Protein AF-A0A0A9DIZ5-F1 (afdb_monomer)

Nearest PDB structures (foldseek):
  7xc2-assembly1_C  TM=7.411E-01  e=1.105E-02  Triticum monococcum
  9cc9-assembly1_L  TM=7.574E-01  e=2.870E-02  Nicotiana benthamiana
  7xe0-assembly1_I  TM=6.087E-01  e=1.033E-02  Triticum monococcum
  2fbh-assembly1_A  TM=6.742E-01  e=4.447E+00  Pseudomonas aeruginosa

Mean predicted aligned error: 11.05 Å

Organism: Arundo donax (NCBI:txid35708)

Foldseek 3Di:
DVVVVQVVVVVCVVVVQWDQPDADPVRGRPDIDGDPVNVVVVQVVCVVVLAEDEDDDDDDDPPPGNHPYYDYDPDPCPDDDPDD

InterPro domains:
  IPR036388 Winged helix-like DNA-binding domain superfamily [G3DSA:1.10.10.10] (1-46)
  IPR058922 Disease resistance protein, winged helix domain [PF23559] (1-42)

Structure (mmCIF, N/CA/C/O backbone):
data_AF-A0A0A9DIZ5-F1
#
_entry.id   AF-A0A0A9DIZ5-F1
#
loop_
_atom_site.group_PDB
_atom_site.id
_atom_site.type_symbol
_atom_site.label_atom_id
_atom_site.label_alt_id
_atom_site.label_comp_id
_atom_site.label_asym_id
_atom_site.label_entity_id
_atom_site.label_seq_id
_atom_site.pdbx_PDB_ins_code
_atom_site.Cartn_x
_atom_site.Cartn_y
_atom_site.Cartn_z
_atom_site.occupancy
_atom_site.B_iso_or_equiv
_atom_site.auth_seq_id
_atom_site.auth_comp_id
_atom_site.auth_asym_id
_atom_site.auth_atom_id
_atom_site.pdbx_PDB_model_num
ATOM 1 N N . MET A 1 1 ? 17.674 8.731 -0.804 1.00 73.00 1 MET A N 1
ATOM 2 C CA . MET A 1 1 ? 16.439 8.468 -0.022 1.00 73.00 1 MET A CA 1
ATOM 3 C C . MET A 1 1 ? 15.374 7.811 -0.886 1.00 73.00 1 MET A C 1
ATOM 5 O O . MET A 1 1 ? 14.707 6.919 -0.386 1.00 73.00 1 MET A O 1
ATOM 9 N N . GLU A 1 2 ? 15.248 8.194 -2.160 1.00 82.69 2 GLU A N 1
ATOM 10 C CA . GLU A 1 2 ? 14.305 7.570 -3.100 1.00 82.69 2 GLU A CA 1
ATOM 11 C C . GLU A 1 2 ? 14.554 6.070 -3.304 1.00 82.69 2 GLU A C 1
ATOM 13 O O . GLU A 1 2 ? 13.606 5.305 -3.206 1.00 82.69 2 GLU A O 1
ATOM 18 N N . ASP A 1 3 ? 15.809 5.626 -3.444 1.00 85.75 3 ASP A N 1
ATOM 19 C CA . ASP A 1 3 ? 16.118 4.193 -3.617 1.00 85.75 3 ASP A CA 1
ATOM 20 C C . ASP A 1 3 ? 15.630 3.335 -2.437 1.00 85.75 3 ASP A C 1
ATOM 22 O O . ASP A 1 3 ? 15.099 2.246 -2.620 1.00 85.75 3 ASP A O 1
ATOM 26 N N . VAL A 1 4 ? 15.719 3.870 -1.213 1.00 92.00 4 VAL A N 1
ATOM 27 C CA . VAL A 1 4 ? 15.221 3.199 -0.002 1.00 92.00 4 VAL A CA 1
ATOM 28 C C . VAL A 1 4 ? 13.694 3.089 -0.030 1.00 92.00 4 VAL A C 1
ATOM 30 O O . VAL A 1 4 ? 13.138 2.069 0.373 1.00 92.00 4 VAL A O 1
ATOM 33 N N . ALA A 1 5 ? 12.999 4.128 -0.500 1.00 89.38 5 ALA A N 1
ATOM 34 C CA . ALA A 1 5 ? 11.546 4.102 -0.643 1.00 89.38 5 ALA A CA 1
ATOM 35 C C . ALA A 1 5 ? 11.102 3.113 -1.735 1.00 89.38 5 ALA A C 1
ATOM 37 O O . ALA A 1 5 ? 10.152 2.358 -1.516 1.00 89.38 5 ALA A O 1
ATOM 38 N N . ASP A 1 6 ? 11.819 3.074 -2.862 1.00 88.31 6 ASP A N 1
ATOM 39 C CA . ASP A 1 6 ? 11.597 2.113 -3.945 1.00 88.31 6 ASP A CA 1
ATOM 40 C C . ASP A 1 6 ? 11.802 0.669 -3.448 1.00 88.31 6 ASP A C 1
ATOM 42 O O . ASP A 1 6 ? 10.973 -0.201 -3.724 1.00 88.31 6 ASP A O 1
ATOM 46 N N . ASP A 1 7 ? 12.830 0.414 -2.634 1.00 91.00 7 ASP A N 1
ATOM 47 C CA . ASP A 1 7 ? 13.067 -0.898 -2.021 1.00 91.00 7 ASP A CA 1
ATOM 48 C C . ASP A 1 7 ? 11.936 -1.321 -1.076 1.00 91.00 7 ASP A C 1
ATOM 50 O O . ASP A 1 7 ? 11.489 -2.472 -1.117 1.00 91.00 7 ASP A O 1
ATOM 54 N N . TYR A 1 8 ? 11.421 -0.409 -0.245 1.00 91.69 8 TYR A N 1
ATOM 55 C CA . TYR A 1 8 ? 10.262 -0.709 0.600 1.00 91.69 8 TYR A 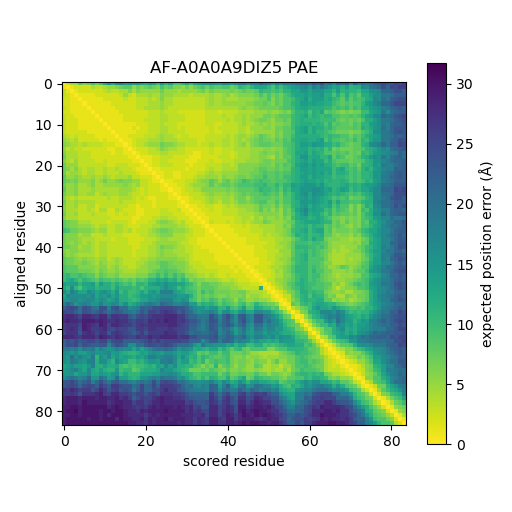CA 1
ATOM 56 C C . TYR A 1 8 ? 9.017 -1.007 -0.234 1.00 91.69 8 TYR A C 1
ATOM 58 O O . TYR A 1 8 ? 8.307 -1.975 0.049 1.00 91.69 8 TYR A O 1
ATOM 66 N N . LEU A 1 9 ? 8.760 -0.221 -1.280 1.00 90.31 9 LEU A N 1
ATOM 67 C CA . LEU A 1 9 ? 7.629 -0.452 -2.171 1.00 90.31 9 LEU A CA 1
ATOM 68 C C . LEU A 1 9 ? 7.737 -1.823 -2.852 1.00 90.31 9 LEU A C 1
ATOM 70 O O . LEU A 1 9 ? 6.765 -2.581 -2.871 1.00 90.31 9 LEU A O 1
ATOM 74 N N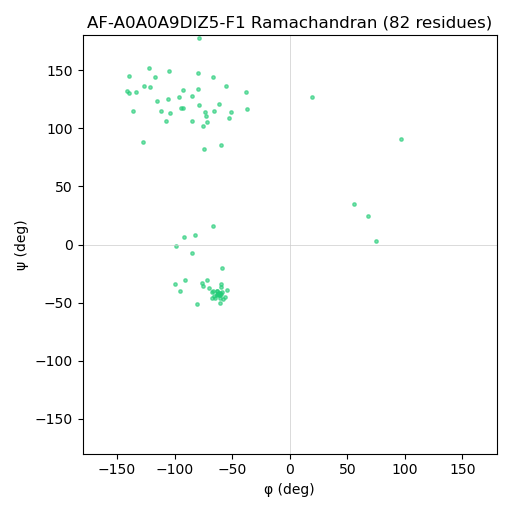 . ASN A 1 10 ? 8.930 -2.181 -3.326 1.00 90.12 10 ASN A N 1
ATOM 75 C CA . ASN A 1 10 ? 9.206 -3.489 -3.911 1.00 90.12 10 ASN A CA 1
ATOM 76 C C . ASN A 1 10 ? 8.957 -4.627 -2.914 1.00 90.12 10 ASN A C 1
ATOM 78 O O . ASN A 1 10 ? 8.342 -5.624 -3.285 1.00 90.12 10 ASN A O 1
ATOM 82 N N . GLN A 1 11 ? 9.346 -4.478 -1.645 1.00 93.88 11 GLN A N 1
ATOM 83 C CA . GLN A 1 11 ? 9.063 -5.483 -0.613 1.00 93.88 11 GLN A CA 1
ATOM 84 C C . GLN A 1 11 ? 7.560 -5.659 -0.360 1.00 9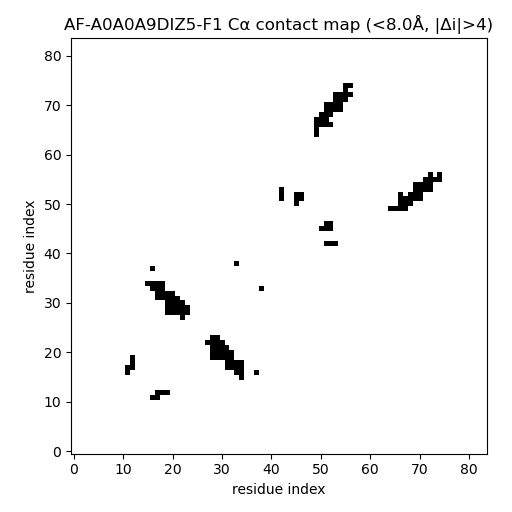3.88 11 GLN A C 1
ATOM 86 O O . GLN A 1 11 ? 7.092 -6.787 -0.194 1.00 93.88 11 GLN A O 1
ATOM 91 N N . LEU A 1 12 ? 6.788 -4.568 -0.343 1.00 92.81 12 LEU A N 1
ATOM 92 C CA . LEU A 1 12 ? 5.332 -4.637 -0.191 1.00 92.81 12 LEU A CA 1
ATOM 93 C C . LEU A 1 12 ? 4.682 -5.371 -1.372 1.00 92.81 12 LEU A C 1
ATOM 95 O O . LEU A 1 12 ? 3.781 -6.186 -1.170 1.00 92.81 12 LEU A O 1
ATOM 99 N N . VAL A 1 13 ? 5.168 -5.131 -2.590 1.00 90.31 13 VAL A N 1
ATOM 100 C CA . VAL A 1 13 ? 4.703 -5.825 -3.799 1.00 90.31 13 VAL A CA 1
ATOM 101 C C . VAL A 1 13 ? 5.094 -7.304 -3.778 1.00 90.31 13 VAL A C 1
ATOM 103 O O . VAL A 1 13 ? 4.251 -8.166 -4.008 1.00 90.31 13 VAL A O 1
ATOM 106 N N . GLN A 1 14 ? 6.345 -7.626 -3.437 1.00 92.06 14 GLN A N 1
ATOM 107 C CA . GLN A 1 14 ? 6.834 -9.009 -3.338 1.00 92.06 14 GLN A CA 1
ATOM 108 C C . GLN A 1 14 ? 6.056 -9.833 -2.309 1.00 92.06 14 GLN A C 1
ATOM 110 O O . GLN A 1 14 ? 5.826 -11.023 -2.506 1.00 92.06 14 GLN A O 1
ATOM 115 N N . ARG A 1 15 ? 5.612 -9.201 -1.220 1.00 91.81 15 ARG A N 1
ATOM 116 C CA . ARG A 1 15 ? 4.788 -9.836 -0.183 1.00 91.81 15 ARG A CA 1
ATOM 117 C C . ARG A 1 15 ? 3.298 -9.883 -0.528 1.00 91.81 15 ARG A C 1
ATOM 119 O O . ARG A 1 15 ? 2.504 -10.256 0.328 1.00 91.81 15 ARG A O 1
ATOM 126 N N . SER A 1 16 ? 2.914 -9.511 -1.752 1.00 88.88 16 SER A N 1
ATOM 127 C CA . SER A 1 16 ? 1.513 -9.443 -2.193 1.00 88.88 16 SER A CA 1
ATOM 128 C C . SER A 1 16 ? 0.647 -8.553 -1.290 1.00 88.88 16 SER A C 1
ATOM 130 O O . SER A 1 16 ? -0.523 -8.837 -1.049 1.00 88.88 16 SER A O 1
ATOM 132 N N . LEU A 1 17 ? 1.229 -7.474 -0.753 1.00 90.62 17 LEU A N 1
ATOM 133 C CA . LEU A 1 17 ? 0.512 -6.469 0.044 1.00 90.62 17 LEU A CA 1
ATOM 134 C C . LEU A 1 17 ? -0.010 -5.333 -0.839 1.00 90.62 17 LEU A C 1
ATOM 136 O O . LEU A 1 17 ? -1.073 -4.766 -0.579 1.00 90.62 17 LEU A O 1
ATOM 140 N N . LEU A 1 18 ? 0.722 -5.052 -1.918 1.00 91.81 18 LEU A N 1
ATOM 141 C CA . LEU A 1 18 ? 0.358 -4.109 -2.964 1.00 91.81 18 LEU A CA 1
ATOM 142 C C . LEU A 1 18 ? 0.431 -4.780 -4.337 1.00 91.81 18 LEU A C 1
ATOM 144 O O . LEU A 1 18 ? 1.412 -5.445 -4.662 1.00 91.81 18 LEU A O 1
ATOM 148 N N . GLN A 1 19 ? -0.565 -4.524 -5.175 1.00 92.00 19 GLN A N 1
ATOM 149 C CA . GLN A 1 19 ? -0.557 -4.878 -6.584 1.00 92.00 19 GLN A CA 1
ATOM 150 C C . GLN A 1 19 ? -0.113 -3.675 -7.414 1.00 92.00 19 GLN A C 1
ATOM 152 O O . GLN A 1 19 ? -0.696 -2.596 -7.317 1.00 92.00 19 GLN A O 1
ATOM 157 N N . VAL A 1 20 ? 0.893 -3.846 -8.270 1.00 91.62 20 VAL A N 1
ATOM 158 C CA . VAL A 1 20 ? 1.286 -2.797 -9.223 1.00 91.62 20 VAL A CA 1
ATOM 159 C C . VAL A 1 20 ? 0.308 -2.800 -10.395 1.00 91.62 20 VAL A C 1
ATOM 161 O O . VAL A 1 20 ? 0.197 -3.799 -11.100 1.00 91.62 20 VAL A O 1
ATOM 164 N N . VAL A 1 21 ? -0.380 -1.679 -10.610 1.00 93.06 21 VAL A N 1
ATOM 165 C CA . VAL A 1 21 ? -1.362 -1.506 -11.696 1.00 93.06 21 VAL A CA 1
ATOM 166 C C . VAL A 1 21 ? -0.723 -0.851 -12.910 1.00 93.06 21 VAL A C 1
ATOM 168 O O . VAL A 1 21 ? -0.985 -1.240 -14.043 1.00 93.06 21 VAL A O 1
ATOM 171 N N . VAL A 1 22 ? 0.142 0.137 -12.678 1.00 92.38 22 VAL A N 1
ATOM 172 C CA . VAL A 1 22 ? 0.828 0.874 -13.742 1.00 92.38 22 VAL A CA 1
ATOM 173 C C . VAL A 1 22 ? 2.302 0.974 -13.398 1.00 92.38 22 VAL A C 1
ATOM 175 O O . VAL A 1 22 ? 2.659 1.377 -12.288 1.00 92.38 22 VAL A O 1
ATOM 178 N N . LYS A 1 23 ? 3.158 0.649 -14.366 1.00 91.75 23 LYS A N 1
ATOM 179 C CA . LYS A 1 23 ? 4.597 0.926 -14.327 1.00 91.75 23 LYS A CA 1
ATOM 180 C C . LYS A 1 23 ? 4.910 2.101 -15.248 1.00 91.75 23 LYS A C 1
ATOM 182 O O . LYS A 1 23 ? 4.197 2.325 -16.223 1.00 91.75 23 LYS A O 1
ATOM 187 N N . ASN A 1 24 ? 5.933 2.880 -14.921 1.00 90.06 24 ASN A N 1
ATOM 188 C CA . ASN A 1 24 ? 6.430 3.923 -15.814 1.00 90.06 24 ASN A CA 1
ATOM 189 C C . ASN A 1 24 ? 7.314 3.328 -16.931 1.00 90.06 24 ASN A C 1
ATOM 191 O O . ASN A 1 24 ? 7.577 2.126 -16.961 1.00 90.06 24 ASN A O 1
ATOM 195 N N . GLU A 1 25 ? 7.793 4.182 -17.837 1.00 93.69 25 GLU A N 1
ATOM 196 C CA . GLU A 1 25 ? 8.717 3.818 -18.926 1.00 93.69 25 GLU A CA 1
ATOM 197 C C . GLU A 1 25 ? 10.050 3.217 -18.441 1.00 93.69 25 GLU A C 1
ATOM 199 O O . GLU A 1 25 ? 10.696 2.472 -19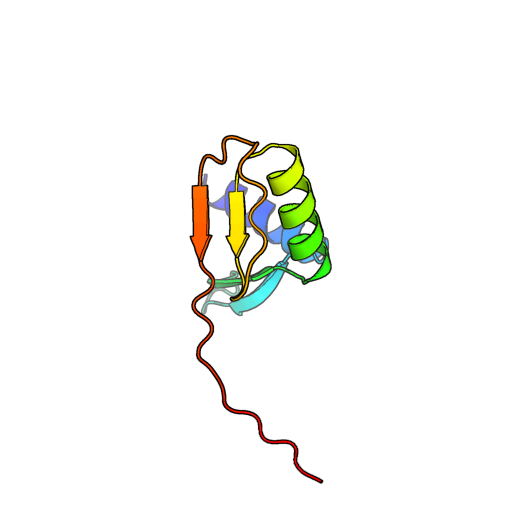.169 1.00 93.69 25 GLU A O 1
ATOM 204 N N . P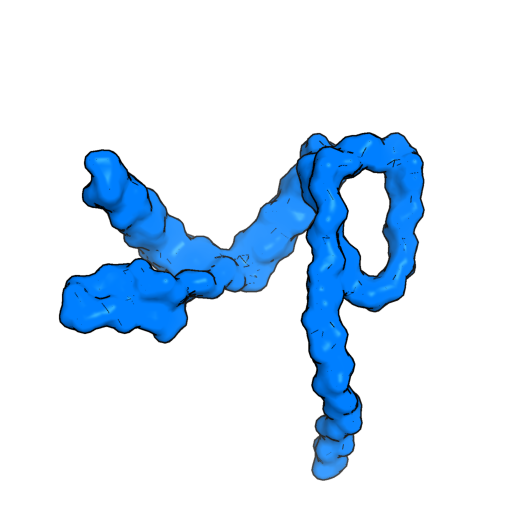HE A 1 26 ? 10.414 3.462 -17.179 1.00 87.62 26 PHE A N 1
ATOM 205 C CA . PHE A 1 26 ? 11.591 2.900 -16.511 1.00 87.62 26 PHE A CA 1
ATOM 206 C C . PHE A 1 26 ? 11.294 1.590 -15.758 1.00 87.62 26 PHE A C 1
ATOM 208 O O . PHE A 1 26 ? 12.140 1.094 -15.017 1.00 87.62 26 PHE A O 1
ATOM 215 N N . GLY A 1 27 ? 10.082 1.036 -15.886 1.00 84.75 27 GLY A N 1
ATOM 216 C CA . GLY A 1 27 ? 9.669 -0.203 -15.223 1.00 84.75 27 GLY A CA 1
ATOM 217 C C . GLY A 1 27 ? 9.384 -0.077 -13.721 1.00 84.75 27 GLY A C 1
ATOM 218 O O . GLY A 1 27 ? 9.041 -1.080 -13.087 1.00 84.75 27 GLY A O 1
ATOM 219 N N . ARG A 1 28 ? 9.471 1.130 -13.147 1.00 86.62 28 ARG A N 1
ATOM 220 C CA . ARG A 1 28 ? 9.175 1.393 -11.733 1.00 86.62 28 ARG A CA 1
ATOM 221 C C . ARG A 1 28 ? 7.667 1.504 -11.492 1.00 86.62 28 ARG A C 1
ATOM 223 O O . ARG A 1 28 ? 6.947 1.985 -12.376 1.00 86.62 28 ARG A O 1
ATOM 230 N N . PRO A 1 29 ? 7.161 1.092 -10.317 1.00 87.81 29 PRO A N 1
ATOM 231 C CA . PRO A 1 29 ? 5.746 1.230 -9.993 1.00 87.81 29 PRO A CA 1
ATOM 232 C C . PRO A 1 29 ? 5.327 2.707 -9.994 1.00 87.81 29 PRO A C 1
ATOM 234 O O . PRO A 1 29 ? 5.855 3.513 -9.238 1.00 87.81 29 PRO A O 1
ATOM 237 N N . LYS A 1 30 ? 4.359 3.065 -10.840 1.00 88.81 30 LYS A N 1
ATOM 238 C CA . LYS A 1 30 ? 3.756 4.407 -10.897 1.00 88.81 30 LYS A CA 1
ATOM 239 C C . LYS A 1 30 ? 2.423 4.458 -10.153 1.00 88.81 30 LYS A C 1
ATOM 241 O O . LYS A 1 30 ? 2.080 5.477 -9.565 1.00 88.81 30 LYS A O 1
ATOM 246 N N . GLN A 1 31 ? 1.669 3.359 -10.184 1.00 89.06 31 GLN A N 1
ATOM 247 C CA . GLN A 1 31 ? 0.400 3.219 -9.479 1.00 89.06 31 GLN A CA 1
ATOM 248 C C . GLN A 1 31 ? 0.300 1.827 -8.865 1.00 89.06 31 GLN A C 1
ATOM 250 O O . GLN A 1 31 ? 0.496 0.825 -9.557 1.00 89.06 31 GLN A O 1
ATOM 255 N N . CYS A 1 32 ? -0.047 1.781 -7.581 1.00 91.19 32 CYS A N 1
ATOM 256 C CA . CYS A 1 32 ? -0.288 0.548 -6.842 1.00 91.19 32 CYS A CA 1
ATOM 257 C C . CYS A 1 32 ? -1.707 0.543 -6.265 1.00 91.19 32 CYS A C 1
ATOM 259 O O . CYS A 1 32 ? -2.268 1.597 -5.966 1.00 91.19 32 CYS A O 1
ATOM 261 N N . GLN A 1 33 ? -2.271 -0.645 -6.091 1.00 90.56 33 GLN A N 1
ATOM 262 C CA . GLN A 1 33 ? -3.516 -0.887 -5.373 1.00 90.56 33 GLN A CA 1
ATOM 263 C C . GLN A 1 33 ? -3.239 -1.773 -4.163 1.00 90.56 33 GLN A C 1
ATOM 265 O O . GLN A 1 33 ? -2.376 -2.646 -4.205 1.00 90.56 33 GLN A O 1
ATOM 270 N N . ILE A 1 34 ? -3.951 -1.528 -3.067 1.00 90.56 34 ILE A N 1
ATOM 271 C CA . ILE A 1 34 ? -3.864 -2.353 -1.861 1.00 90.56 34 ILE A CA 1
ATOM 272 C C . ILE A 1 34 ? -4.702 -3.610 -2.081 1.00 90.56 34 ILE A C 1
ATOM 274 O O . ILE A 1 34 ? -5.842 -3.504 -2.529 1.00 90.56 34 ILE A O 1
ATOM 278 N N . HIS A 1 35 ? -4.159 -4.780 -1.746 1.00 89.88 35 HIS A N 1
ATOM 279 C CA . HIS A 1 35 ? -4.938 -6.019 -1.760 1.00 89.88 35 HIS A CA 1
ATOM 280 C C . HIS A 1 35 ? -6.035 -5.999 -0.688 1.00 89.88 35 HIS A C 1
ATOM 282 O O . HIS A 1 35 ? -5.809 -5.516 0.424 1.00 89.88 35 HIS A O 1
ATOM 288 N N . ASP A 1 36 ? -7.196 -6.587 -0.980 1.00 83.38 36 ASP A N 1
ATOM 289 C CA . ASP A 1 36 ? -8.363 -6.562 -0.085 1.00 83.38 36 ASP A CA 1
ATOM 290 C C . ASP A 1 36 ? -8.060 -7.085 1.328 1.00 83.38 36 ASP A C 1
ATOM 292 O O . ASP A 1 36 ? -8.462 -6.467 2.312 1.00 83.38 36 ASP A O 1
ATOM 296 N N . LEU A 1 37 ? -7.240 -8.137 1.446 1.00 86.38 37 LEU A N 1
ATOM 297 C CA . LEU A 1 37 ? -6.793 -8.682 2.737 1.00 86.38 37 LEU A CA 1
ATOM 298 C C . LEU A 1 37 ? -6.047 -7.642 3.592 1.00 86.38 37 LEU A C 1
ATOM 300 O O . LEU A 1 37 ? -6.247 -7.542 4.802 1.00 86.38 37 LEU A O 1
ATOM 304 N N . ILE A 1 38 ? -5.187 -6.835 2.966 1.00 89.81 38 ILE A N 1
ATOM 305 C CA . ILE A 1 38 ? -4.436 -5.780 3.658 1.00 89.81 38 ILE A CA 1
ATOM 306 C C . ILE A 1 38 ? -5.332 -4.593 3.960 1.00 89.81 38 ILE A C 1
ATOM 308 O O . ILE A 1 38 ? -5.216 -3.991 5.026 1.00 89.81 38 ILE A O 1
ATOM 312 N N . ARG A 1 39 ? -6.267 -4.288 3.060 1.00 86.50 39 ARG A N 1
ATOM 313 C CA . ARG A 1 39 ? -7.283 -3.270 3.297 1.00 86.50 39 ARG A CA 1
ATOM 314 C C . ARG A 1 39 ? -8.099 -3.603 4.548 1.00 86.50 39 ARG A C 1
ATOM 316 O O . ARG A 1 39 ? -8.257 -2.734 5.398 1.00 86.50 39 ARG A O 1
ATOM 323 N N . GLU A 1 40 ? -8.556 -4.841 4.705 1.00 85.81 40 GLU A N 1
ATOM 324 C CA . GLU A 1 40 ? -9.276 -5.292 5.905 1.00 85.81 40 GLU A CA 1
ATOM 325 C C . GLU A 1 40 ? -8.420 -5.213 7.174 1.00 85.81 40 GLU A C 1
ATOM 327 O O . GLU A 1 40 ? -8.882 -4.720 8.205 1.00 85.81 40 GLU A O 1
ATOM 332 N N . LEU A 1 41 ? -7.149 -5.622 7.104 1.00 87.94 41 LEU A N 1
ATOM 333 C CA . LEU A 1 41 ? -6.221 -5.509 8.233 1.00 87.94 41 LEU A CA 1
ATOM 334 C C . LEU A 1 41 ? -6.003 -4.058 8.670 1.00 87.94 41 LEU A C 1
ATOM 336 O O . LEU A 1 41 ? -6.017 -3.776 9.870 1.00 87.94 41 LEU A O 1
ATOM 340 N N . ILE A 1 42 ? -5.826 -3.143 7.713 1.00 86.19 42 ILE A N 1
ATOM 341 C CA . ILE A 1 42 ? -5.690 -1.710 7.990 1.00 86.19 42 ILE A CA 1
ATOM 342 C C . ILE A 1 42 ? -6.955 -1.209 8.684 1.00 86.19 42 ILE A C 1
ATOM 344 O O . ILE A 1 42 ? -6.849 -0.626 9.756 1.00 86.19 42 ILE A O 1
ATOM 348 N N . LEU A 1 43 ? -8.139 -1.497 8.137 1.00 82.56 43 LEU A N 1
ATOM 349 C CA . LEU A 1 43 ? -9.414 -1.073 8.726 1.00 82.56 43 LEU A CA 1
ATOM 350 C C . LEU A 1 43 ? -9.577 -1.546 10.176 1.00 82.56 43 LEU A C 1
ATOM 352 O O . LEU A 1 43 ? -9.946 -0.759 11.050 1.00 82.56 43 LEU A O 1
ATOM 356 N N . ASN A 1 44 ? -9.248 -2.810 10.443 1.00 84.75 44 ASN A N 1
ATOM 357 C CA . ASN A 1 44 ? -9.335 -3.386 11.781 1.00 84.75 44 ASN A CA 1
ATOM 358 C C . ASN A 1 44 ? -8.356 -2.721 12.757 1.00 84.75 44 ASN A C 1
ATOM 360 O O . ASN A 1 44 ? -8.750 -2.340 13.861 1.00 84.75 44 ASN A O 1
ATOM 364 N N . ARG A 1 45 ? -7.093 -2.529 12.351 1.00 86.00 45 ARG A N 1
ATOM 365 C CA . ARG A 1 45 ? -6.077 -1.841 13.167 1.00 86.00 45 ARG A CA 1
ATOM 366 C C . ARG A 1 45 ? -6.486 -0.408 13.481 1.00 86.00 45 ARG A C 1
ATOM 368 O O . ARG A 1 45 ? -6.426 0.019 14.630 1.00 86.00 45 ARG A O 1
ATOM 375 N N . THR A 1 46 ? -6.954 0.331 12.482 1.00 82.88 46 THR A N 1
ATOM 376 C CA . THR A 1 46 ? -7.263 1.753 12.642 1.00 82.88 46 THR A CA 1
ATOM 377 C C . THR A 1 46 ? -8.509 1.992 13.484 1.00 82.88 46 THR A C 1
ATOM 379 O O . THR A 1 46 ? -8.566 2.992 14.200 1.00 82.88 46 THR A O 1
ATOM 382 N N . ALA A 1 47 ? -9.476 1.072 13.447 1.00 80.25 47 ALA A N 1
ATOM 383 C CA . ALA A 1 47 ? -10.637 1.090 14.332 1.00 80.25 47 ALA A CA 1
ATOM 384 C C . ALA A 1 47 ? -10.264 0.759 15.790 1.00 80.25 47 ALA A C 1
ATOM 386 O O . ALA A 1 47 ? -10.804 1.364 16.719 1.00 80.25 47 ALA A O 1
ATOM 387 N N . GLN A 1 48 ? -9.318 -0.166 16.005 1.00 81.75 48 GLN A N 1
ATOM 388 C CA . GLN A 1 48 ? -8.784 -0.479 17.338 1.00 81.75 48 GLN A CA 1
ATOM 389 C C . GLN A 1 48 ? -8.020 0.707 17.939 1.00 81.75 48 GLN A C 1
ATOM 391 O O . GLN A 1 48 ? -8.230 1.039 19.103 1.00 81.75 48 GLN A O 1
ATOM 396 N N . GLU A 1 49 ? -7.175 1.359 17.142 1.00 83.12 49 GLU A N 1
ATOM 397 C CA . GLU A 1 49 ? -6.311 2.464 17.580 1.00 83.12 49 GLU A CA 1
ATOM 398 C C . GLU A 1 49 ? -7.009 3.838 17.563 1.00 83.12 49 GLU A C 1
ATOM 400 O O . GLU A 1 49 ? -6.448 4.826 18.035 1.00 83.12 49 GLU A O 1
ATOM 405 N N . GLY A 1 50 ? -8.233 3.929 17.027 1.00 77.56 50 GLY A N 1
ATOM 406 C CA . GLY A 1 50 ? -8.979 5.189 16.922 1.00 77.56 50 GLY A CA 1
ATOM 407 C C . GLY A 1 50 ? -8.363 6.186 15.931 1.00 77.56 50 GLY A C 1
ATOM 408 O O . GLY A 1 50 ? -8.552 7.396 16.051 1.00 77.56 50 GLY A O 1
ATOM 409 N N . LEU A 1 51 ? -7.596 5.703 14.951 1.00 78.50 51 LEU A N 1
ATOM 410 C CA . LEU A 1 51 ? -6.899 6.567 13.999 1.00 78.50 51 LEU A CA 1
ATOM 411 C C . LEU A 1 51 ? -7.828 7.052 12.884 1.00 78.50 51 LEU A C 1
ATOM 413 O O . LEU A 1 51 ? -7.918 8.256 12.639 1.00 78.50 51 LEU A O 1
ATOM 417 N N . PHE A 1 52 ? -8.532 6.118 12.238 1.00 73.69 52 PHE A N 1
ATOM 418 C CA . PHE A 1 52 ? -9.366 6.395 11.070 1.00 73.69 52 PHE A CA 1
ATOM 419 C C . PHE A 1 52 ? -10.675 5.605 11.120 1.00 73.69 52 PHE A C 1
ATOM 421 O O . PHE A 1 52 ? -10.684 4.442 11.528 1.00 73.69 52 PHE A O 1
ATOM 428 N N . VAL A 1 53 ? -11.756 6.215 10.631 1.00 70.44 53 VAL A N 1
ATOM 429 C CA . VAL A 1 53 ? -13.019 5.528 10.313 1.00 70.44 53 VAL A CA 1
ATOM 430 C C . VAL A 1 53 ? -13.257 5.620 8.817 1.00 70.44 53 VAL A C 1
ATOM 432 O O . VAL A 1 53 ? -1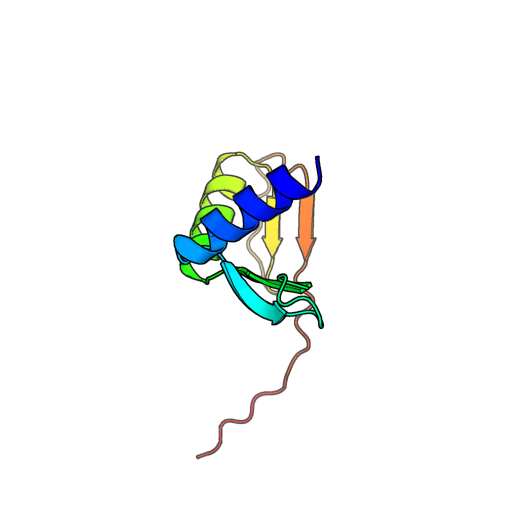3.313 6.720 8.265 1.00 70.44 53 VAL A O 1
ATOM 435 N N . PHE A 1 54 ? -13.415 4.467 8.172 1.00 68.44 54 PHE A N 1
ATOM 436 C CA . PHE A 1 54 ? -13.880 4.385 6.792 1.00 68.44 54 PHE A CA 1
ATOM 437 C C . PHE A 1 54 ? -15.387 4.163 6.783 1.00 68.44 54 PHE A C 1
ATOM 439 O O . PHE A 1 54 ? -15.863 3.128 7.243 1.00 68.44 54 PHE A O 1
ATOM 446 N N . SER A 1 55 ? -16.127 5.118 6.227 1.00 66.25 55 SER A N 1
ATOM 447 C CA . SER A 1 55 ? -17.570 4.989 6.029 1.00 66.25 55 SER A CA 1
ATOM 448 C C . SER A 1 55 ? -17.866 4.790 4.542 1.00 66.25 55 SER A C 1
ATOM 450 O O . SER A 1 55 ? -17.732 5.719 3.743 1.00 66.25 55 SER A O 1
ATOM 452 N N . LYS A 1 56 ? -18.229 3.554 4.178 1.00 61.53 56 LYS A N 1
ATOM 453 C CA . LYS A 1 56 ? -18.956 3.217 2.943 1.00 61.53 56 LYS A CA 1
ATOM 454 C C . LYS A 1 56 ? -20.430 3.416 3.287 1.00 61.53 56 LYS A C 1
ATOM 456 O O . LYS A 1 56 ? -20.856 2.949 4.333 1.00 61.53 56 LYS A O 1
ATOM 461 N N . CYS A 1 57 ? -21.163 4.184 2.494 1.00 58.44 57 CYS A N 1
ATOM 462 C CA . CYS A 1 57 ? -22.462 4.765 2.845 1.00 58.44 57 CYS A CA 1
ATOM 463 C C . CYS A 1 57 ? -23.390 3.842 3.681 1.00 58.44 57 CYS A C 1
ATOM 465 O O . CYS A 1 57 ? -23.664 2.721 3.266 1.00 58.44 57 CYS A O 1
ATOM 467 N N . ILE A 1 58 ? -23.945 4.406 4.770 1.00 54.34 58 ILE A N 1
ATOM 468 C CA . ILE A 1 58 ? -24.983 3.895 5.705 1.00 54.34 58 ILE A CA 1
ATOM 469 C C . ILE A 1 58 ? -24.451 3.245 7.011 1.00 54.34 58 ILE A C 1
ATOM 471 O O . ILE A 1 58 ? -24.189 2.053 7.094 1.00 54.34 58 ILE A O 1
ATOM 475 N N . THR A 1 59 ? -24.328 4.130 8.021 1.00 56.47 59 THR A N 1
ATOM 476 C CA . THR A 1 59 ? -24.494 4.031 9.502 1.00 56.47 59 THR A CA 1
ATOM 477 C C . THR A 1 59 ? -24.432 2.648 10.175 1.00 56.47 59 THR A C 1
ATOM 479 O O . THR A 1 59 ? -25.226 1.781 9.846 1.00 56.47 59 THR A O 1
ATOM 482 N N . THR A 1 60 ? -23.599 2.411 11.198 1.00 51.94 60 THR A N 1
ATOM 483 C CA . THR A 1 60 ? -23.723 2.957 12.569 1.00 51.94 60 THR A CA 1
ATOM 484 C C . THR A 1 60 ? -22.382 3.451 13.125 1.00 51.94 60 THR A C 1
ATOM 486 O O . THR A 1 60 ? -21.461 2.671 13.361 1.00 51.94 60 THR A O 1
ATOM 489 N N . PHE A 1 61 ? -22.266 4.758 13.358 1.00 52.69 61 PHE A N 1
ATOM 490 C CA . PHE A 1 61 ? -21.116 5.338 14.049 1.00 52.69 61 PHE A CA 1
ATOM 491 C C . PHE A 1 61 ? -21.356 5.243 15.558 1.00 52.69 61 PHE A C 1
ATOM 493 O O . PHE A 1 61 ? -22.182 5.979 16.097 1.00 52.69 61 PHE A O 1
ATOM 500 N N . GLU A 1 62 ? -20.663 4.337 16.248 1.00 55.97 62 GLU A N 1
ATOM 501 C CA . GLU A 1 62 ? -20.672 4.344 17.710 1.00 55.97 62 GLU A CA 1
ATOM 502 C C . GLU A 1 62 ? -19.792 5.492 18.212 1.00 55.97 62 GLU A C 1
ATOM 504 O O . GLU A 1 62 ? -18.562 5.437 18.208 1.00 55.97 62 GLU A O 1
ATOM 509 N N . SER A 1 63 ? -20.464 6.567 18.619 1.00 57.19 63 SER A N 1
ATOM 510 C CA . SER A 1 63 ? -19.922 7.888 18.961 1.00 57.19 63 SER A CA 1
ATOM 511 C C . SER A 1 63 ? -19.034 7.941 20.222 1.00 57.19 63 SER A C 1
ATOM 513 O O . SER A 1 63 ? -18.786 9.025 20.746 1.00 57.19 63 SER A O 1
ATOM 515 N N . TYR A 1 64 ? -18.549 6.813 20.743 1.00 55.44 64 TYR A N 1
ATOM 516 C CA . TYR A 1 64 ? -17.881 6.754 22.052 1.00 55.44 64 TYR A CA 1
ATOM 517 C C . TYR A 1 64 ? -16.348 6.764 21.990 1.00 55.44 64 TYR A C 1
ATOM 519 O O . TYR A 1 64 ? -15.692 6.747 23.032 1.00 55.44 64 TYR A O 1
ATOM 527 N N . ARG A 1 65 ? -15.750 6.791 20.791 1.00 63.34 65 ARG A N 1
ATOM 528 C CA . ARG A 1 65 ? -14.291 6.860 20.609 1.00 63.34 65 ARG A CA 1
ATOM 529 C C . ARG A 1 65 ? -13.891 8.091 19.805 1.00 63.34 65 ARG A C 1
ATOM 531 O O . ARG A 1 65 ? -14.490 8.404 18.780 1.00 63.34 65 ARG A O 1
ATOM 538 N N . ASN A 1 66 ? -12.849 8.773 20.276 1.00 67.94 66 ASN A N 1
ATOM 539 C CA . ASN A 1 66 ? -12.251 9.903 19.574 1.00 67.94 66 ASN A CA 1
ATOM 540 C C . ASN A 1 66 ? -11.488 9.381 18.357 1.00 67.94 66 ASN A C 1
ATOM 542 O O . ASN A 1 66 ? -10.407 8.812 18.503 1.00 67.94 66 ASN A O 1
ATOM 546 N N . PHE A 1 67 ? -12.048 9.580 17.168 1.00 74.38 67 PHE A N 1
ATOM 547 C CA . PHE A 1 67 ? -11.361 9.288 15.917 1.00 74.38 67 PHE A CA 1
ATOM 548 C C . PHE A 1 67 ? -10.650 10.536 15.412 1.00 74.38 67 PHE A C 1
ATOM 550 O O . PHE A 1 67 ? -11.230 11.620 15.382 1.00 74.38 67 PHE A O 1
ATOM 557 N N . ARG A 1 68 ? -9.385 10.389 15.011 1.00 79.31 68 ARG A N 1
ATOM 558 C CA . ARG A 1 68 ? -8.575 11.529 14.550 1.00 79.31 68 ARG A CA 1
ATOM 559 C C . ARG A 1 68 ? -8.941 11.964 13.135 1.00 79.31 68 ARG A C 1
ATOM 561 O O . ARG A 1 68 ? -8.880 13.148 12.819 1.00 79.31 68 ARG A O 1
ATOM 568 N N . HIS A 1 69 ? -9.332 11.012 12.294 1.00 78.31 69 HIS A N 1
ATOM 569 C CA . HIS A 1 69 ? -9.579 11.254 10.879 1.00 78.31 69 HIS A CA 1
ATOM 570 C C . HIS A 1 69 ? -10.798 10.461 10.383 1.00 78.31 69 HIS A C 1
ATOM 572 O O . HIS A 1 69 ? -10.919 9.259 10.617 1.00 78.31 69 HIS A O 1
ATOM 578 N N . LEU A 1 70 ? -11.700 11.128 9.659 1.00 74.75 70 LEU A N 1
ATOM 579 C CA . LEU A 1 70 ? -12.849 10.508 8.995 1.00 74.75 70 LEU A CA 1
ATOM 580 C C . LEU A 1 70 ? -12.590 10.443 7.489 1.00 74.75 70 LEU A C 1
ATOM 582 O O . LEU A 1 70 ? -12.336 11.472 6.864 1.00 74.75 70 LEU A O 1
ATOM 586 N N . ILE A 1 71 ? -12.684 9.247 6.908 1.00 73.38 71 ILE A N 1
ATOM 587 C CA . ILE A 1 71 ? -12.557 9.036 5.466 1.00 73.38 71 ILE A CA 1
ATOM 588 C C . ILE A 1 71 ? -13.922 8.607 4.930 1.00 73.38 71 ILE A C 1
ATOM 590 O O . ILE A 1 71 ? -14.447 7.545 5.272 1.00 73.38 71 ILE A O 1
ATOM 594 N N . LEU A 1 72 ? -14.503 9.459 4.087 1.00 68.38 72 LEU A N 1
ATOM 595 C CA . LEU A 1 72 ? -15.744 9.173 3.375 1.00 68.38 72 LEU A CA 1
ATOM 596 C C . LEU A 1 72 ? -15.404 8.582 2.012 1.00 68.38 72 LEU A C 1
ATOM 598 O O . LEU A 1 72 ? -14.789 9.252 1.177 1.00 68.38 72 LEU A O 1
ATOM 602 N N . ASP A 1 73 ? -15.817 7.339 1.784 1.00 69.00 73 ASP A N 1
ATOM 603 C CA . ASP A 1 73 ? -15.742 6.749 0.456 1.00 69.00 73 ASP A CA 1
ATOM 604 C C . ASP A 1 73 ? -16.835 7.397 -0.404 1.00 69.00 73 ASP A C 1
ATOM 606 O O . ASP A 1 73 ? -18.029 7.256 -0.127 1.00 69.00 73 ASP A O 1
ATOM 610 N N . ARG A 1 74 ? -16.449 8.164 -1.430 1.00 60.62 74 ARG A N 1
ATOM 611 C CA . ARG A 1 74 ? -17.410 8.669 -2.417 1.00 60.62 74 ARG A CA 1
ATOM 612 C C . ARG A 1 74 ? -17.808 7.505 -3.319 1.00 60.62 74 ARG A C 1
ATOM 614 O O . ARG A 1 74 ? -17.272 7.370 -4.417 1.00 60.62 74 ARG A O 1
ATOM 621 N N . CYS A 1 75 ? -18.761 6.686 -2.870 1.00 52.69 75 CYS A N 1
ATOM 622 C CA . CYS A 1 75 ? -19.494 5.795 -3.762 1.00 52.69 75 CYS A CA 1
ATOM 623 C C . CYS A 1 75 ? -20.065 6.643 -4.907 1.00 52.69 75 CYS A C 1
ATOM 625 O O . CYS A 1 75 ? -21.000 7.419 -4.708 1.00 52.69 75 CYS A O 1
ATOM 627 N N . ARG A 1 76 ? -19.519 6.501 -6.121 1.00 57.50 76 ARG A N 1
ATOM 628 C CA . ARG A 1 76 ? -20.347 6.702 -7.309 1.00 57.50 76 ARG A CA 1
ATOM 629 C C . ARG A 1 76 ? -21.359 5.575 -7.260 1.00 57.50 76 ARG A C 1
ATOM 631 O O . ARG A 1 76 ? -20.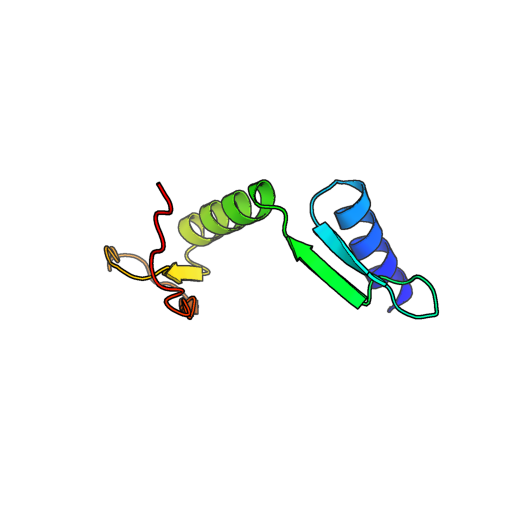967 4.413 -7.300 1.00 57.50 76 ARG A O 1
ATOM 638 N N . SER A 1 77 ? -22.627 5.920 -7.090 1.00 50.78 77 SER A N 1
ATOM 639 C CA . SER A 1 77 ? -23.735 4.996 -7.274 1.00 50.78 77 SER A CA 1
ATOM 640 C C . SER A 1 77 ? -23.690 4.496 -8.717 1.00 50.78 77 SER A C 1
ATOM 642 O O . SER A 1 77 ? -24.309 5.0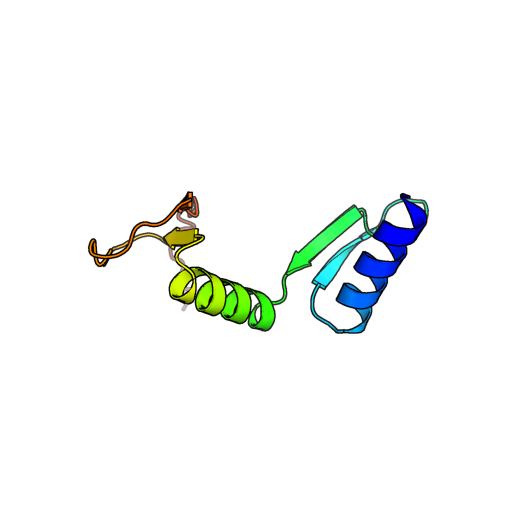96 -9.592 1.00 50.78 77 SER A O 1
ATOM 644 N N . ASP A 1 78 ? -22.906 3.455 -8.999 1.00 44.50 78 ASP A N 1
ATOM 645 C CA . ASP A 1 78 ? -23.107 2.704 -10.225 1.00 44.50 78 ASP A CA 1
ATOM 646 C C . ASP A 1 78 ? -24.377 1.898 -10.009 1.00 44.50 78 ASP A C 1
ATOM 648 O O . ASP A 1 78 ? -24.486 1.053 -9.115 1.00 44.50 78 ASP A O 1
ATOM 652 N N . ASN A 1 79 ? -25.394 2.312 -10.754 1.00 41.34 79 ASN A N 1
ATOM 653 C CA . ASN A 1 79 ? -26.731 1.777 -10.674 1.00 41.34 79 ASN A CA 1
ATOM 654 C C . ASN A 1 79 ? -26.700 0.263 -10.887 1.00 41.34 79 ASN A C 1
ATOM 656 O O . ASN A 1 79 ? -26.053 -0.252 -11.797 1.00 41.34 79 ASN A O 1
ATOM 660 N N . PHE A 1 80 ? -27.471 -0.417 -10.049 1.00 50.41 80 PHE A N 1
ATOM 661 C CA . PHE A 1 80 ? -27.926 -1.786 -10.219 1.00 50.41 80 PHE A CA 1
ATOM 662 C C . PHE A 1 80 ? -28.243 -2.080 -11.697 1.00 50.41 80 PHE A C 1
ATOM 664 O O . PHE A 1 80 ? -29.184 -1.520 -12.256 1.00 50.41 80 PHE A O 1
ATOM 671 N N . GLN A 1 81 ? -27.515 -3.007 -12.314 1.00 43.88 81 GLN A N 1
ATOM 672 C CA . GLN A 1 81 ? -28.087 -3.840 -13.366 1.00 43.88 81 GLN A CA 1
ATOM 673 C C . GLN A 1 81 ? -27.821 -5.302 -13.022 1.00 43.88 81 GLN A C 1
ATOM 675 O O . GLN A 1 81 ? -26.827 -5.898 -13.427 1.00 43.88 81 GLN A O 1
ATOM 680 N N . LEU A 1 82 ? -28.761 -5.874 -12.263 1.00 47.09 82 LEU A N 1
ATOM 681 C CA . LEU A 1 82 ? -29.128 -7.275 -12.426 1.00 47.09 82 LEU A CA 1
ATOM 682 C C . LEU A 1 82 ? -29.414 -7.491 -13.915 1.00 47.09 82 LEU A C 1
ATOM 684 O O . LEU A 1 82 ? -30.372 -6.928 -14.448 1.00 47.09 82 LEU A O 1
ATOM 688 N N . ARG A 1 83 ? -28.588 -8.290 -14.582 1.00 36.25 83 ARG A N 1
ATOM 689 C CA . ARG A 1 83 ? -28.947 -8.884 -15.865 1.00 36.25 83 ARG A CA 1
ATOM 690 C C . ARG A 1 83 ? -29.292 -10.340 -15.585 1.00 36.25 83 ARG A C 1
ATOM 692 O O . ARG A 1 83 ? -28.437 -11.082 -15.103 1.00 36.25 83 ARG A O 1
ATOM 699 N N . GLY A 1 84 ? -30.571 -10.659 -15.776 1.00 41.94 84 GLY A N 1
ATOM 700 C CA . GLY A 1 84 ? -31.048 -12.034 -15.900 1.00 41.94 84 GLY A CA 1
ATOM 701 C C . GLY A 1 84 ? -30.608 -12.677 -17.205 1.00 41.94 84 GLY A C 1
ATOM 702 O O . GLY A 1 84 ? -29.947 -11.990 -18.022 1.00 41.94 84 GLY A O 1
#

Radius of gyration: 17.28 Å; Cα contacts (8 Å, |Δi|>4): 76; chains: 1; bounding box: 48×24×41 Å

Solvent-accessible surface area (backbone atoms only — not comparable to full-atom values): 5356 Å² total; per-residue (Å²): 112,66,69,61,53,52,52,53,52,50,51,37,37,74,69,64,44,30,45,77,77,37,61,45,100,85,69,45,80,71,36,71,43,72,33,67,74,50,51,52,51,50,53,54,51,25,56,73,70,31,46,41,46,80,44,66,87,78,85,86,81,76,86,86,64,79,59,78,39,81,45,75,56,81,74,74,82,75,72,88,72,88,76,132

pLDDT: mean 76.66, std 16.03, range [36.25, 93.88]

Secondary structure (DSSP, 8-state):
-HHHHHHHHHHHHHTTSEEEEEE-TTS-EEEEEE-HHHHHHHHHHHHHHTSEEEE-SS----TTS--SEEEE------------

Sequence (84 aa):
MEDVADDYLNQLVQRSLLQVVVKNEFGRPKQCQIHDLIRELILNRTAQEGLFVFS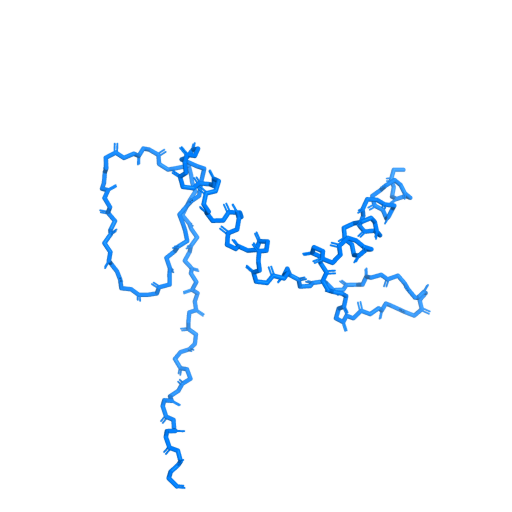KCITTFESYRNFRHLILDRCRSDNFQLRG